Protein AF-A0A9P9MFV6-F1 (afdb_monomer_lite)

Sequence (165 aa):
VRSSTGKRSSSRGSRSGSSHNPVAWTIILSDVPSHATSKDIERAIISPQDKPRHVELGPISYRASEAEVSIDVRSQLEKHGPLENFYLAPTLKGKRVKATAWFQDEADARSACSLNNKQFDILGDGKLTLTLVQSAKIKIPTKVYSILKSRINKVSRLWKEFPLR

pLDDT: mean 71.32, std 12.85, range [31.16, 85.81]

Radius of gyration: 27.62 Å; chains: 1; bounding box: 63×30×87 Å

Structure (mmCIF, N/CA/C/O backbone):
data_AF-A0A9P9MFV6-F1
#
_entry.id   AF-A0A9P9MFV6-F1
#
loop_
_atom_site.group_PDB
_atom_site.id
_atom_site.type_symbol
_atom_site.label_atom_id
_atom_site.label_alt_id
_atom_site.label_comp_id
_atom_site.label_asym_id
_atom_site.label_entity_id
_atom_site.label_seq_id
_atom_site.pdbx_PDB_ins_code
_atom_site.Cartn_x
_atom_site.Cartn_y
_atom_site.Cartn_z
_atom_site.occupancy
_atom_site.B_iso_or_equiv
_atom_site.auth_seq_id
_atom_site.auth_comp_id
_atom_site.auth_asym_id
_atom_site.auth_atom_id
_atom_site.pdbx_PDB_model_num
ATOM 1 N N . VAL A 1 1 ? 26.916 -0.887 -14.497 1.00 35.28 1 VAL A N 1
ATOM 2 C CA . VAL A 1 1 ? 27.064 -1.197 -15.940 1.00 35.28 1 VAL A CA 1
ATOM 3 C C . VAL A 1 1 ? 28.218 -2.175 -16.113 1.00 35.28 1 VAL A C 1
ATOM 5 O O . VAL A 1 1 ? 29.343 -1.822 -15.790 1.00 35.28 1 VAL A O 1
ATOM 8 N N . ARG A 1 2 ? 27.953 -3.417 -16.534 1.00 31.16 2 ARG A N 1
ATOM 9 C CA . ARG A 1 2 ? 28.997 -4.381 -16.922 1.00 31.16 2 ARG A CA 1
ATOM 10 C C . ARG A 1 2 ? 28.916 -4.563 -18.434 1.00 31.16 2 ARG A C 1
ATOM 12 O O . ARG A 1 2 ? 27.872 -4.964 -18.934 1.00 31.16 2 ARG A O 1
ATOM 19 N N . SER A 1 3 ? 29.986 -4.234 -19.147 1.00 31.53 3 SER A N 1
ATOM 20 C CA . SER A 1 3 ? 30.116 -4.451 -20.588 1.00 31.53 3 SER A CA 1
ATOM 21 C C . SER A 1 3 ? 30.911 -5.732 -20.841 1.00 31.53 3 SER A C 1
ATOM 23 O O . SER A 1 3 ? 31.888 -6.014 -20.149 1.00 31.53 3 SER A O 1
ATOM 25 N N . SER A 1 4 ? 30.490 -6.527 -21.823 1.00 43.12 4 SER A N 1
ATOM 26 C CA . SER A 1 4 ? 31.265 -7.671 -22.310 1.00 43.12 4 SER A CA 1
ATOM 27 C C . SER A 1 4 ? 31.401 -7.565 -23.825 1.00 43.12 4 SER A C 1
ATOM 29 O O . SER A 1 4 ? 30.442 -7.236 -24.523 1.00 43.12 4 SER A O 1
ATOM 31 N N . THR A 1 5 ? 32.616 -7.755 -24.332 1.00 47.12 5 THR A N 1
ATOM 32 C CA . THR A 1 5 ? 32.937 -7.649 -25.756 1.00 47.12 5 THR A CA 1
ATOM 33 C C . THR A 1 5 ? 32.723 -8.997 -26.444 1.00 47.12 5 THR A C 1
ATOM 35 O O . THR A 1 5 ? 33.348 -9.998 -26.097 1.00 47.12 5 THR A O 1
ATOM 38 N N . GLY A 1 6 ? 31.828 -9.030 -27.436 1.00 44.84 6 GLY A N 1
ATOM 39 C CA . GLY A 1 6 ? 31.605 -10.203 -28.283 1.00 44.84 6 GLY A CA 1
ATOM 40 C C . GLY A 1 6 ? 32.807 -10.497 -29.190 1.00 44.84 6 GLY A C 1
ATOM 41 O O . GLY A 1 6 ? 33.450 -9.584 -29.711 1.00 44.84 6 GLY A O 1
ATOM 42 N N . LYS A 1 7 ? 33.123 -11.786 -29.377 1.00 47.84 7 LYS A N 1
ATOM 43 C CA . LYS A 1 7 ? 34.240 -12.259 -30.214 1.00 47.84 7 LYS A CA 1
ATOM 44 C C . LYS A 1 7 ? 34.032 -11.879 -31.689 1.00 47.84 7 LYS A C 1
ATOM 46 O O . LYS A 1 7 ? 32.984 -12.154 -32.265 1.00 47.84 7 LYS A O 1
ATOM 51 N N . ARG A 1 8 ? 35.065 -11.295 -32.310 1.00 36.72 8 ARG A N 1
ATOM 52 C CA . ARG A 1 8 ? 35.120 -10.978 -33.749 1.00 36.72 8 ARG A CA 1
ATOM 53 C C . ARG A 1 8 ? 35.172 -12.261 -34.586 1.00 36.72 8 ARG A C 1
ATOM 55 O O . ARG A 1 8 ? 36.166 -12.978 -34.530 1.00 36.72 8 ARG A O 1
ATOM 62 N N . SER A 1 9 ? 34.160 -12.496 -35.416 1.00 41.78 9 SER A N 1
ATOM 63 C CA . SER A 1 9 ? 34.247 -13.398 -36.569 1.00 41.78 9 SER A CA 1
ATOM 64 C C . SER A 1 9 ? 34.630 -12.602 -37.819 1.00 41.78 9 SER A C 1
ATOM 66 O O . SER A 1 9 ? 34.013 -11.584 -38.131 1.00 41.78 9 SER A O 1
ATOM 68 N N . SER A 1 10 ? 35.654 -13.055 -38.535 1.00 52.66 10 SER A N 1
ATOM 69 C CA . SER A 1 10 ? 36.114 -12.485 -39.800 1.00 52.66 10 SER A CA 1
ATOM 70 C C . SER A 1 10 ? 35.364 -13.102 -40.983 1.00 52.66 10 SER A C 1
ATOM 72 O O . SER A 1 10 ? 35.532 -14.282 -41.277 1.00 52.66 10 SER A O 1
ATOM 74 N N . SER A 1 11 ? 34.603 -12.301 -41.734 1.00 43.22 11 SER A N 1
ATOM 75 C CA . SER A 1 11 ? 34.187 -12.681 -43.090 1.00 43.22 11 SER A CA 1
ATOM 76 C C . SER A 1 11 ? 34.081 -11.477 -44.025 1.00 43.22 11 SER A C 1
ATOM 78 O O . SER A 1 11 ? 33.565 -10.417 -43.674 1.00 43.22 11 SER A O 1
ATOM 80 N N . ARG A 1 12 ? 34.639 -11.679 -45.222 1.00 45.59 12 ARG A N 1
ATOM 81 C CA . ARG A 1 12 ? 34.820 -10.743 -46.335 1.00 45.59 12 ARG A CA 1
ATOM 82 C C . ARG A 1 12 ? 33.495 -10.347 -47.005 1.00 45.59 12 ARG A C 1
ATOM 84 O O . ARG A 1 12 ? 32.680 -11.208 -47.294 1.00 45.59 12 ARG A O 1
ATOM 91 N N . GLY A 1 13 ? 33.403 -9.061 -47.358 1.00 45.38 13 GLY A N 1
ATOM 92 C CA . GLY A 1 13 ? 32.873 -8.541 -48.626 1.00 45.38 13 GLY A CA 1
ATOM 93 C C . GLY A 1 13 ? 31.391 -8.735 -48.968 1.00 45.38 13 GLY A C 1
ATOM 94 O O . GLY A 1 13 ? 31.017 -9.755 -49.531 1.00 45.38 13 GLY A O 1
ATOM 95 N N . SER A 1 14 ? 30.597 -7.668 -48.838 1.00 37.69 14 SER A N 1
ATOM 96 C CA . SER A 1 14 ? 29.792 -7.138 -49.954 1.00 37.69 14 SER A CA 1
ATOM 97 C C . SER A 1 14 ? 29.153 -5.796 -49.608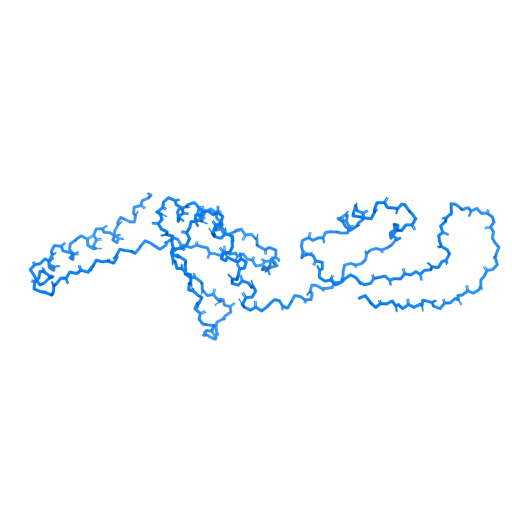 1.00 37.69 14 SER A C 1
ATOM 99 O O . SER A 1 14 ? 28.686 -5.564 -48.498 1.00 37.69 14 SER A O 1
ATOM 101 N N . ARG A 1 15 ? 29.183 -4.904 -50.600 1.00 53.66 15 ARG A N 1
ATOM 102 C CA . ARG A 1 15 ? 28.614 -3.557 -50.606 1.00 53.66 15 ARG A CA 1
ATOM 103 C C . ARG A 1 15 ? 27.089 -3.614 -50.533 1.00 53.66 15 ARG A C 1
ATOM 105 O O . ARG A 1 15 ? 26.445 -3.942 -51.518 1.00 53.66 15 ARG A O 1
ATOM 112 N N . SER A 1 16 ? 26.542 -3.231 -49.392 1.00 55.00 16 SER A N 1
ATOM 113 C CA . SER A 1 16 ? 25.271 -2.517 -49.230 1.00 55.00 16 SER A CA 1
ATOM 114 C C . SER A 1 16 ? 25.063 -2.355 -47.732 1.00 55.00 16 SER A C 1
ATOM 116 O O . SER A 1 16 ? 25.277 -3.310 -46.987 1.00 55.00 16 SER A O 1
ATOM 118 N N . GLY A 1 17 ? 24.650 -1.183 -47.266 1.00 43.91 17 GLY A N 1
ATOM 119 C CA . GLY A 1 17 ? 24.120 -1.105 -45.914 1.00 43.91 17 GLY A CA 1
ATOM 120 C C . GLY A 1 17 ? 24.366 0.223 -45.244 1.00 43.91 17 GLY A C 1
ATOM 121 O O . GLY A 1 17 ? 25.506 0.640 -45.067 1.00 43.91 17 GLY A O 1
ATOM 122 N N . SER A 1 18 ? 23.249 0.834 -44.856 1.00 56.06 18 SER A N 1
ATOM 123 C CA . SER A 1 18 ? 23.093 1.762 -43.738 1.00 56.06 18 SER A CA 1
ATOM 124 C C . SER A 1 18 ? 24.247 1.708 -42.731 1.00 56.06 18 SER A C 1
ATOM 126 O O . SER A 1 18 ? 24.703 0.617 -42.377 1.00 56.06 18 SER A O 1
ATOM 128 N N . SER A 1 19 ? 24.681 2.891 -42.283 1.00 54.75 19 SER A N 1
ATOM 129 C CA . SER A 1 19 ? 25.810 3.167 -41.385 1.00 54.75 19 SER A CA 1
ATOM 130 C C . SER A 1 19 ? 25.632 2.555 -39.988 1.00 54.75 19 SER A C 1
ATOM 132 O O . SER A 1 19 ? 25.583 3.246 -38.972 1.00 54.75 19 SER A O 1
ATOM 134 N N . HIS A 1 20 ? 25.483 1.242 -39.925 1.00 59.12 20 HIS A N 1
ATOM 135 C CA . HIS A 1 20 ? 25.274 0.510 -38.700 1.00 59.12 20 HIS A CA 1
ATOM 136 C C . HIS A 1 20 ? 26.622 0.121 -38.112 1.00 59.12 20 HIS A C 1
ATOM 138 O O . HIS A 1 20 ? 27.515 -0.373 -38.802 1.00 59.12 20 HIS A O 1
ATOM 144 N N . ASN A 1 21 ? 26.735 0.316 -36.804 1.00 54.66 21 ASN A N 1
ATOM 145 C CA . ASN A 1 21 ? 27.899 -0.061 -36.025 1.00 54.66 21 ASN A CA 1
ATOM 146 C C . ASN A 1 21 ? 28.234 -1.563 -36.240 1.00 54.66 21 ASN A C 1
ATOM 148 O O . ASN A 1 21 ? 27.372 -2.419 -36.000 1.00 54.66 21 ASN A O 1
ATOM 152 N N . PRO A 1 22 ? 29.452 -1.910 -36.704 1.00 62.06 22 PRO A N 1
ATOM 153 C CA . PRO A 1 22 ? 29.845 -3.288 -37.015 1.00 62.06 22 PRO A CA 1
ATOM 154 C C . PRO A 1 22 ? 30.091 -4.150 -35.769 1.00 62.06 22 PRO A C 1
ATOM 156 O O . PRO A 1 22 ? 30.303 -5.355 -35.887 1.00 62.06 22 PRO A O 1
ATOM 159 N N . VAL A 1 23 ? 30.087 -3.557 -34.573 1.00 64.44 23 VAL A N 1
ATOM 160 C CA . VAL A 1 23 ? 30.329 -4.272 -33.320 1.00 64.44 23 VAL A CA 1
ATOM 161 C C . VAL A 1 23 ? 28.992 -4.692 -32.719 1.00 64.44 23 VAL A C 1
ATOM 163 O O . VAL A 1 23 ? 28.180 -3.851 -32.346 1.00 64.44 23 VAL A O 1
ATOM 166 N N . ALA A 1 24 ? 28.756 -6.002 -32.628 1.00 70.94 24 ALA A N 1
ATOM 167 C CA . ALA A 1 24 ? 27.657 -6.539 -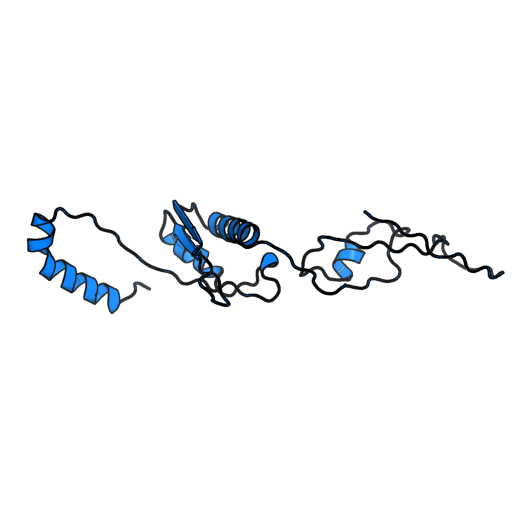31.836 1.00 70.94 24 ALA A CA 1
ATOM 168 C C . ALA A 1 24 ? 27.987 -6.328 -30.353 1.00 70.94 24 ALA A C 1
ATOM 170 O O . ALA A 1 24 ? 28.892 -6.966 -29.812 1.00 70.94 24 ALA A O 1
ATOM 171 N N . TRP A 1 25 ? 27.287 -5.394 -29.718 1.00 71.44 25 TRP A N 1
ATOM 172 C CA . TRP A 1 25 ? 27.359 -5.161 -28.284 1.00 71.44 25 TRP A CA 1
ATOM 173 C C . TRP A 1 25 ? 26.024 -5.538 -27.644 1.00 71.44 25 TRP A C 1
ATOM 175 O O . TRP A 1 25 ? 24.958 -5.303 -28.210 1.00 71.44 25 TRP A O 1
ATOM 185 N N . THR A 1 26 ? 26.096 -6.142 -26.461 1.00 80.00 26 THR A N 1
ATOM 186 C CA . THR A 1 26 ? 24.932 -6.513 -25.655 1.00 80.00 26 THR A CA 1
ATOM 187 C C . THR A 1 26 ? 25.018 -5.751 -24.345 1.00 80.00 26 THR A C 1
ATOM 189 O O . THR A 1 26 ? 26.041 -5.803 -23.659 1.00 80.00 26 THR A O 1
ATOM 192 N N . ILE A 1 27 ? 23.951 -5.034 -24.002 1.00 80.25 27 ILE A N 1
ATOM 193 C CA . ILE A 1 27 ? 23.809 -4.357 -22.713 1.00 80.25 27 ILE A CA 1
ATOM 194 C C . ILE A 1 27 ? 22.766 -5.115 -21.906 1.00 80.25 27 ILE A C 1
ATOM 196 O O . ILE A 1 27 ? 21.691 -5.427 -22.409 1.00 80.25 27 ILE A O 1
ATOM 200 N N . ILE A 1 28 ? 23.094 -5.391 -20.647 1.00 81.38 28 ILE A N 1
ATOM 201 C CA . ILE A 1 28 ? 22.140 -5.904 -19.669 1.00 81.38 28 ILE A CA 1
ATOM 202 C C . ILE A 1 28 ? 21.650 -4.706 -18.865 1.00 81.38 28 ILE A C 1
ATOM 204 O O . ILE A 1 28 ? 22.446 -4.031 -18.206 1.00 81.38 28 ILE A O 1
ATOM 208 N N . LEU A 1 29 ? 20.350 -4.436 -18.951 1.00 80.06 29 LEU A N 1
ATOM 209 C CA . LEU A 1 29 ? 19.688 -3.424 -18.140 1.00 80.06 29 LEU A CA 1
ATOM 210 C C . LEU A 1 29 ? 19.233 -4.073 -16.829 1.00 80.06 29 LEU A C 1
ATOM 212 O O . LEU A 1 29 ? 18.457 -5.026 -16.836 1.00 80.06 29 LEU A O 1
ATOM 216 N N . SER A 1 30 ? 19.756 -3.572 -15.714 1.00 75.94 30 SER A N 1
ATOM 217 C CA . SER A 1 30 ? 19.274 -3.881 -14.364 1.00 75.94 30 SER A CA 1
ATOM 218 C C . SER A 1 30 ? 18.224 -2.842 -13.956 1.00 75.94 30 SER A C 1
ATOM 220 O O . SER A 1 30 ? 18.236 -1.736 -14.491 1.00 75.94 30 SER A O 1
ATOM 222 N N . ASP A 1 31 ? 17.339 -3.193 -13.020 1.00 71.25 31 ASP A N 1
ATOM 223 C CA . ASP A 1 31 ? 16.348 -2.276 -12.423 1.00 71.25 31 ASP A CA 1
ATOM 224 C C . ASP A 1 31 ? 15.319 -1.692 -13.410 1.00 71.25 31 ASP A C 1
ATOM 226 O O . ASP A 1 31 ? 14.845 -0.565 -13.272 1.00 71.25 31 ASP A O 1
ATOM 230 N N . VAL A 1 32 ? 14.948 -2.479 -14.421 1.00 73.94 32 VAL A N 1
ATOM 231 C CA . VAL A 1 32 ? 13.867 -2.132 -15.351 1.00 73.94 32 VAL A CA 1
ATOM 232 C C . VAL A 1 32 ? 12.506 -2.376 -14.670 1.00 73.94 32 VAL A C 1
ATOM 234 O O . VAL A 1 32 ? 12.332 -3.437 -14.062 1.00 73.94 32 VAL A O 1
ATOM 237 N N . PRO A 1 33 ? 11.530 -1.446 -14.768 1.00 70.75 33 PRO A N 1
ATOM 238 C CA . PRO A 1 33 ? 10.192 -1.642 -14.208 1.00 70.75 33 PRO A CA 1
ATOM 239 C C . PRO A 1 33 ? 9.535 -2.937 -14.701 1.00 70.75 33 PRO A C 1
ATOM 241 O O . PRO A 1 33 ? 9.646 -3.289 -15.873 1.00 70.75 33 PRO A O 1
ATOM 244 N N . SER A 1 34 ? 8.804 -3.626 -13.821 1.00 67.06 34 SER A N 1
ATOM 245 C CA . SER A 1 34 ? 8.181 -4.932 -14.103 1.00 67.06 34 SER A CA 1
ATOM 246 C C . SER A 1 34 ? 7.161 -4.904 -15.249 1.00 67.06 34 SER A C 1
ATOM 248 O O . SER A 1 34 ? 6.997 -5.902 -15.946 1.00 67.06 34 SER A O 1
ATOM 250 N N . HIS A 1 35 ? 6.504 -3.765 -15.476 1.00 69.50 35 HIS A N 1
ATOM 251 C CA . HIS A 1 35 ? 5.553 -3.558 -16.572 1.00 69.50 35 HIS A CA 1
ATOM 252 C C . HIS A 1 35 ? 6.203 -3.065 -17.874 1.00 69.50 35 HIS A C 1
ATOM 254 O O . HIS A 1 35 ? 5.493 -2.851 -18.858 1.00 69.50 35 HIS A O 1
ATOM 260 N N . ALA A 1 36 ? 7.519 -2.820 -17.891 1.00 77.25 36 ALA A N 1
ATOM 261 C CA . ALA A 1 36 ? 8.184 -2.292 -19.072 1.00 77.25 36 ALA A CA 1
ATOM 262 C C . ALA A 1 36 ? 8.182 -3.336 -20.193 1.00 77.25 36 ALA A C 1
ATOM 264 O O . ALA A 1 36 ? 8.628 -4.473 -20.036 1.00 77.25 36 ALA A O 1
ATOM 265 N N . THR A 1 37 ? 7.696 -2.930 -21.359 1.00 81.62 37 THR A N 1
ATOM 266 C CA . THR A 1 37 ? 7.670 -3.765 -22.558 1.00 81.62 37 THR A CA 1
ATOM 267 C C . THR A 1 37 ? 8.893 -3.497 -23.434 1.00 81.62 37 THR A C 1
ATOM 269 O O . THR A 1 37 ? 9.537 -2.451 -23.328 1.00 81.62 37 THR A O 1
ATOM 272 N N . SER A 1 38 ? 9.201 -4.398 -24.379 1.00 81.88 38 SER A N 1
ATOM 273 C CA . SER A 1 38 ? 10.298 -4.153 -25.339 1.00 81.88 38 SER A CA 1
ATOM 274 C C . SER A 1 38 ? 10.083 -2.852 -26.129 1.00 81.88 38 SER A C 1
ATOM 276 O O . SER A 1 38 ? 11.044 -2.154 -26.442 1.00 81.88 38 SER A O 1
ATOM 278 N N . LYS A 1 39 ? 8.820 -2.469 -26.367 1.00 83.12 39 LYS A N 1
ATOM 279 C CA . LYS A 1 39 ? 8.455 -1.206 -27.022 1.00 83.12 39 LYS A CA 1
ATOM 280 C C . LYS A 1 39 ? 8.819 0.017 -26.187 1.00 83.12 39 LYS A C 1
ATOM 282 O O . LYS A 1 39 ? 9.130 1.057 -26.758 1.00 83.12 39 LYS A O 1
ATOM 287 N N . ASP A 1 40 ? 8.761 -0.071 -24.862 1.00 83.06 40 ASP A N 1
ATOM 288 C CA . ASP A 1 40 ? 9.151 1.035 -23.981 1.00 83.06 40 ASP A CA 1
ATOM 289 C C . ASP A 1 40 ? 10.662 1.256 -24.040 1.00 83.06 40 ASP A C 1
ATOM 291 O O . ASP A 1 40 ? 11.115 2.392 -24.163 1.00 83.06 40 ASP A O 1
ATOM 295 N N . ILE A 1 41 ? 11.431 0.164 -24.084 1.00 83.38 41 ILE A N 1
ATOM 296 C CA . ILE A 1 41 ? 12.890 0.190 -24.244 1.00 83.38 41 ILE A CA 1
ATOM 297 C C . ILE A 1 41 ? 13.271 0.759 -25.618 1.00 83.38 41 ILE A C 1
ATOM 299 O O . ILE A 1 41 ? 14.118 1.646 -25.714 1.00 83.38 41 ILE A O 1
ATOM 303 N N . GLU A 1 42 ? 12.615 0.305 -26.688 1.00 83.56 42 GLU A N 1
ATOM 304 C CA . GLU A 1 42 ? 12.857 0.816 -28.042 1.00 83.56 42 GLU A CA 1
ATOM 305 C C . GLU A 1 42 ? 12.486 2.294 -28.202 1.00 83.56 42 GLU A C 1
ATOM 307 O O . GLU A 1 42 ? 13.139 2.999 -28.968 1.00 83.56 42 GLU A O 1
ATOM 312 N N . ARG A 1 43 ? 11.444 2.765 -27.503 1.00 84.75 43 ARG A N 1
ATOM 313 C CA . ARG A 1 43 ? 11.043 4.181 -27.505 1.00 84.75 43 ARG A CA 1
ATOM 314 C C . ARG A 1 43 ? 11.976 5.057 -26.676 1.00 84.75 43 ARG A C 1
ATOM 316 O O . ARG A 1 43 ? 12.156 6.220 -27.022 1.00 84.75 43 ARG A O 1
ATOM 323 N N . ALA A 1 44 ? 12.559 4.523 -25.605 1.00 83.50 44 ALA A N 1
ATOM 324 C CA . ALA A 1 44 ? 13.494 5.259 -24.760 1.00 83.50 44 ALA A CA 1
ATOM 325 C C . ALA A 1 44 ? 14.830 5.549 -25.469 1.00 83.50 44 ALA A C 1
ATOM 327 O O . ALA A 1 44 ? 15.496 6.537 -25.158 1.00 83.50 44 ALA A O 1
ATOM 328 N N . ILE A 1 45 ? 15.221 4.718 -26.440 1.00 82.62 45 ILE A N 1
ATOM 329 C CA . ILE A 1 45 ? 16.458 4.890 -27.207 1.00 82.62 45 ILE A CA 1
ATOM 330 C C . ILE A 1 45 ? 16.164 5.722 -28.460 1.00 82.62 45 ILE A C 1
ATOM 332 O O . ILE A 1 45 ? 15.747 5.215 -29.500 1.00 82.62 45 ILE A O 1
ATOM 336 N N . ILE A 1 46 ? 16.383 7.031 -28.336 1.00 81.44 46 ILE A N 1
ATOM 337 C CA . ILE A 1 46 ? 16.047 8.025 -29.369 1.00 81.44 46 ILE A CA 1
ATOM 338 C C . ILE A 1 46 ? 17.030 7.968 -30.551 1.00 81.44 46 ILE A C 1
ATOM 340 O O . ILE A 1 46 ? 16.645 8.199 -31.696 1.00 81.44 46 ILE A O 1
ATOM 344 N N . SER A 1 47 ? 18.302 7.654 -30.283 1.00 80.31 47 SER A N 1
ATOM 345 C CA . SER A 1 47 ? 19.361 7.608 -31.295 1.00 80.31 47 SER A CA 1
ATOM 346 C C . SER A 1 47 ? 19.172 6.404 -32.229 1.00 80.31 47 SER A C 1
ATOM 348 O O . SER A 1 47 ? 19.247 5.259 -31.773 1.00 80.31 47 SER A O 1
ATOM 350 N N . PRO A 1 48 ? 18.990 6.614 -33.548 1.00 73.94 48 PRO A N 1
ATOM 351 C CA . PRO A 1 48 ? 18.842 5.516 -34.506 1.00 73.94 48 PRO A CA 1
ATOM 352 C C . PRO A 1 48 ? 20.065 4.592 -34.563 1.00 73.94 48 PRO A C 1
ATOM 354 O O . PRO A 1 48 ? 19.940 3.423 -34.917 1.00 73.94 48 PRO A O 1
ATOM 357 N N . GLN A 1 49 ? 21.245 5.117 -34.220 1.00 73.25 49 GLN A N 1
ATOM 358 C CA . GLN A 1 49 ? 22.515 4.387 -34.246 1.00 73.25 49 GLN A CA 1
ATOM 359 C C . GLN A 1 49 ? 22.673 3.450 -33.043 1.00 73.25 49 GLN A C 1
ATOM 361 O O . GLN A 1 49 ? 23.365 2.436 -33.147 1.00 73.25 49 GLN A O 1
ATOM 366 N N . ASP A 1 50 ? 21.993 3.765 -31.940 1.00 74.81 50 ASP A N 1
ATOM 367 C CA . ASP A 1 50 ? 22.026 2.999 -30.691 1.00 74.81 50 ASP A CA 1
ATOM 368 C C . ASP A 1 50 ? 20.809 2.083 -30.539 1.00 74.81 50 ASP A C 1
ATOM 370 O O . ASP A 1 50 ? 20.674 1.372 -29.541 1.00 74.81 50 ASP A O 1
ATOM 374 N N . LYS A 1 51 ? 19.911 2.086 -31.532 1.00 77.75 51 LYS A N 1
ATOM 375 C CA . LYS A 1 51 ? 18.680 1.309 -31.484 1.00 77.75 51 LYS A CA 1
ATOM 376 C C . LYS A 1 51 ? 19.004 -0.194 -31.458 1.00 77.75 51 LYS A C 1
ATOM 378 O O . LYS A 1 51 ? 19.709 -0.689 -32.346 1.00 77.75 51 LYS A O 1
ATOM 383 N N . PRO A 1 52 ? 18.502 -0.943 -30.461 1.00 77.62 52 PRO A N 1
ATOM 384 C CA . PRO A 1 52 ? 18.822 -2.352 -30.314 1.00 77.62 52 PRO A CA 1
ATOM 385 C C . PRO A 1 52 ? 18.226 -3.154 -31.473 1.00 77.62 52 PRO A C 1
ATOM 387 O O . PRO A 1 52 ? 17.085 -2.944 -31.877 1.00 77.62 52 PRO A O 1
ATOM 390 N N . ARG A 1 53 ? 19.002 -4.104 -32.004 1.00 77.75 53 ARG A N 1
ATOM 391 C CA . ARG A 1 53 ? 18.531 -5.047 -33.040 1.00 77.75 53 ARG A CA 1
ATOM 392 C C . ARG A 1 53 ? 17.662 -6.159 -32.460 1.00 77.75 53 ARG A C 1
ATOM 394 O O . ARG A 1 53 ? 16.878 -6.768 -33.177 1.00 77.75 53 ARG A O 1
ATOM 401 N N . HIS A 1 54 ? 17.863 -6.454 -31.181 1.00 80.44 54 HIS A N 1
ATOM 402 C CA . HIS A 1 54 ? 17.178 -7.501 -30.450 1.00 80.44 54 HIS A CA 1
ATOM 403 C C . HIS A 1 54 ? 17.022 -7.057 -28.998 1.00 80.44 54 HIS A C 1
ATOM 405 O O . HIS A 1 54 ? 17.982 -6.577 -28.392 1.00 80.44 54 HIS A O 1
ATOM 411 N N . VAL A 1 55 ? 15.814 -7.210 -28.465 1.00 82.12 55 VAL A N 1
ATOM 412 C CA . VAL A 1 55 ? 15.494 -6.949 -27.065 1.00 82.12 55 VAL A CA 1
ATOM 413 C C . VAL A 1 55 ? 14.930 -8.239 -26.495 1.00 82.12 55 VAL A C 1
ATOM 415 O O . VAL A 1 55 ? 13.882 -8.705 -26.937 1.00 82.12 55 VAL A O 1
ATOM 418 N N . GLU A 1 56 ? 15.631 -8.805 -25.521 1.00 83.06 56 GLU A N 1
ATOM 419 C CA . GLU A 1 56 ? 15.167 -9.957 -24.757 1.00 83.06 56 GLU A CA 1
ATOM 420 C C . GLU A 1 56 ? 14.855 -9.493 -23.336 1.00 83.06 56 GLU A C 1
ATOM 422 O O . GLU A 1 56 ? 15.705 -8.909 -22.659 1.00 83.06 56 GLU A O 1
ATOM 427 N N . LEU A 1 57 ? 13.620 -9.723 -22.895 1.00 79.31 57 LEU A N 1
ATOM 428 C CA . LEU A 1 57 ? 13.235 -9.480 -21.512 1.00 79.31 57 LEU A CA 1
ATOM 429 C C . LEU A 1 57 ? 13.620 -10.713 -20.698 1.00 79.31 57 LEU A C 1
ATOM 431 O O . LEU A 1 57 ? 13.053 -11.790 -20.877 1.00 79.31 57 LEU A O 1
ATOM 435 N N . GLY A 1 58 ? 14.607 -10.547 -19.819 1.00 71.69 58 GLY A N 1
ATOM 436 C CA . GLY A 1 58 ? 14.981 -11.584 -18.867 1.00 71.69 58 GLY A CA 1
ATOM 437 C C . GLY A 1 58 ? 13.860 -11.868 -17.856 1.00 71.69 58 GLY A C 1
ATOM 438 O O . GLY A 1 58 ? 12.940 -11.060 -17.696 1.00 71.69 58 GLY A O 1
ATOM 439 N N . PRO A 1 59 ? 13.927 -13.004 -17.141 1.00 66.38 59 PRO A N 1
ATOM 440 C CA . PRO A 1 59 ? 12.974 -13.311 -16.084 1.00 66.38 59 PRO A CA 1
ATOM 441 C C . PRO A 1 59 ? 13.006 -12.228 -15.001 1.00 66.38 59 PRO A C 1
ATOM 443 O O . PRO A 1 59 ? 14.075 -11.749 -14.618 1.00 66.38 59 PRO A O 1
ATOM 446 N N . ILE A 1 60 ? 11.826 -11.867 -14.490 1.00 65.62 60 ILE A N 1
ATOM 447 C CA . ILE A 1 60 ? 11.661 -10.852 -13.446 1.00 65.62 60 ILE A CA 1
ATOM 448 C C . ILE A 1 60 ? 12.477 -11.269 -12.214 1.00 65.62 60 ILE A C 1
ATOM 450 O O . ILE A 1 60 ? 12.128 -12.213 -11.507 1.00 65.62 60 ILE A O 1
ATOM 454 N N . SER A 1 61 ? 13.573 -10.561 -11.943 1.00 60.16 61 SER A N 1
ATOM 455 C CA . SER A 1 61 ? 14.495 -10.859 -10.841 1.00 60.16 61 SER A CA 1
ATOM 456 C C . SER A 1 61 ? 14.132 -10.114 -9.550 1.00 60.16 61 SER A C 1
ATOM 458 O O . SER A 1 61 ? 15.021 -9.646 -8.836 1.00 60.16 61 SER A O 1
ATOM 460 N N . TYR A 1 62 ? 12.835 -9.939 -9.277 1.00 61.78 62 TYR A N 1
ATOM 461 C CA . TYR A 1 62 ? 12.345 -9.059 -8.216 1.00 61.78 62 TYR A CA 1
ATOM 462 C C . TYR A 1 62 ? 12.896 -9.454 -6.835 1.00 61.78 62 TYR A C 1
ATOM 464 O O . TYR A 1 62 ? 12.716 -10.580 -6.369 1.00 61.78 62 TYR A O 1
ATOM 472 N N . ARG A 1 63 ? 13.570 -8.499 -6.184 1.00 58.16 63 ARG A N 1
ATOM 473 C CA . ARG A 1 63 ? 14.152 -8.606 -4.838 1.00 58.16 63 ARG A CA 1
ATOM 474 C C . ARG A 1 63 ? 13.765 -7.410 -3.960 1.00 58.16 63 ARG A C 1
ATOM 476 O O . ARG A 1 63 ? 14.592 -6.989 -3.159 1.00 58.16 63 ARG A O 1
ATOM 483 N N . ALA A 1 64 ? 12.567 -6.830 -4.088 1.00 62.69 64 ALA A N 1
ATOM 484 C CA . ALA A 1 64 ? 12.260 -5.775 -3.125 1.00 62.69 64 ALA A CA 1
ATOM 485 C C . ALA A 1 64 ? 12.064 -6.374 -1.733 1.00 62.69 64 ALA A C 1
ATOM 487 O O . ALA A 1 64 ? 11.412 -7.407 -1.538 1.00 62.69 64 ALA A O 1
ATOM 488 N N . SER A 1 65 ? 12.679 -5.711 -0.772 1.00 66.94 65 SER A N 1
ATOM 489 C CA . SER A 1 65 ? 12.521 -5.995 0.641 1.00 66.94 65 SER A CA 1
ATOM 490 C C . SER A 1 65 ? 11.125 -5.587 1.116 1.00 66.94 65 SER A C 1
ATOM 492 O O . SER A 1 65 ? 10.496 -4.684 0.565 1.00 66.94 65 SER A O 1
ATOM 494 N N . GLU A 1 66 ? 10.643 -6.207 2.196 1.00 69.25 66 GLU A N 1
ATOM 495 C CA . GLU A 1 66 ? 9.377 -5.807 2.834 1.00 69.25 66 GLU A CA 1
ATOM 496 C C . GLU A 1 66 ? 9.358 -4.306 3.188 1.00 69.25 66 GLU A C 1
ATOM 498 O O . GLU A 1 66 ? 8.311 -3.663 3.121 1.00 69.25 66 GLU A O 1
ATOM 503 N N . ALA A 1 67 ? 10.528 -3.740 3.510 1.00 71.75 67 ALA A N 1
ATOM 504 C CA . ALA A 1 67 ? 10.703 -2.325 3.809 1.00 71.75 67 ALA A CA 1
ATOM 505 C C . ALA A 1 67 ? 10.432 -1.433 2.586 1.00 71.75 67 ALA A C 1
ATOM 507 O O . ALA A 1 67 ? 9.650 -0.491 2.699 1.00 71.75 67 ALA A O 1
ATOM 508 N N . GLU A 1 68 ? 11.000 -1.748 1.421 1.00 73.88 68 GLU A N 1
ATOM 509 C CA . GLU A 1 68 ? 10.777 -0.988 0.180 1.00 73.88 68 GLU A CA 1
ATOM 510 C C . GLU A 1 68 ? 9.303 -1.033 -0.237 1.00 73.88 68 GLU A C 1
ATOM 512 O O . GLU A 1 68 ? 8.691 0.011 -0.461 1.00 73.88 68 GLU A O 1
ATOM 517 N N . VAL A 1 69 ? 8.686 -2.221 -0.201 1.00 75.00 69 VAL A N 1
ATOM 518 C CA . VAL A 1 69 ? 7.249 -2.374 -0.489 1.00 75.00 69 VAL A CA 1
ATOM 519 C C . VAL A 1 69 ? 6.403 -1.524 0.459 1.00 75.00 69 VAL A C 1
ATOM 521 O O . VAL A 1 69 ? 5.427 -0.903 0.042 1.00 75.00 69 VAL A O 1
ATOM 524 N N . SER A 1 70 ? 6.764 -1.477 1.744 1.00 76.31 70 SER A N 1
ATOM 525 C CA . SER A 1 70 ? 6.020 -0.704 2.738 1.00 76.31 70 SER A CA 1
ATOM 526 C C . SER A 1 70 ? 6.102 0.806 2.507 1.00 76.31 70 SER A C 1
ATOM 528 O O . SER A 1 70 ? 5.096 1.495 2.679 1.00 76.31 70 SER A O 1
ATOM 530 N N . ILE A 1 71 ? 7.264 1.309 2.076 1.00 81.62 71 ILE A N 1
ATOM 531 C CA . ILE A 1 71 ? 7.477 2.725 1.762 1.00 81.62 71 ILE A CA 1
ATOM 532 C C . ILE A 1 71 ? 6.622 3.115 0.561 1.00 81.62 71 ILE A C 1
ATOM 534 O O . ILE A 1 71 ? 5.913 4.120 0.616 1.00 81.62 71 ILE A O 1
ATOM 538 N N . ASP A 1 72 ? 6.615 2.294 -0.485 1.00 81.12 72 ASP A N 1
ATOM 539 C CA . ASP A 1 72 ? 5.846 2.605 -1.684 1.00 81.12 72 ASP A CA 1
ATOM 540 C C . ASP A 1 72 ? 4.337 2.516 -1.455 1.00 81.12 72 ASP A C 1
ATOM 542 O O . ASP A 1 72 ? 3.587 3.399 -1.884 1.00 81.12 72 ASP A O 1
ATOM 546 N N . VAL A 1 73 ? 3.873 1.484 -0.739 1.00 80.62 73 VAL A N 1
ATOM 547 C CA . VAL A 1 73 ? 2.459 1.365 -0.352 1.00 80.62 73 VAL A CA 1
ATOM 548 C C . VAL A 1 73 ? 2.043 2.574 0.482 1.00 80.62 73 VAL A C 1
ATOM 550 O O . VAL A 1 73 ? 0.982 3.148 0.236 1.00 80.62 73 VAL A O 1
ATOM 553 N N . ARG A 1 74 ? 2.882 3.005 1.430 1.00 84.75 74 ARG A N 1
ATOM 554 C CA . ARG A 1 74 ? 2.634 4.209 2.223 1.00 84.75 74 ARG A CA 1
ATOM 555 C C . ARG A 1 74 ? 2.564 5.459 1.345 1.00 84.75 74 ARG A C 1
ATOM 557 O O . ARG A 1 74 ? 1.579 6.180 1.435 1.00 84.75 74 ARG A O 1
ATOM 564 N N . SER A 1 75 ? 3.542 5.689 0.470 1.00 83.94 75 SER A N 1
ATOM 565 C CA . SER A 1 75 ? 3.567 6.858 -0.423 1.00 83.94 75 SER A CA 1
ATOM 566 C C . SER A 1 75 ? 2.309 6.947 -1.292 1.00 83.94 75 SER A C 1
ATOM 568 O O . SER A 1 75 ? 1.769 8.025 -1.528 1.00 83.94 75 SER A O 1
ATOM 570 N N . GLN A 1 76 ? 1.793 5.806 -1.743 1.00 82.12 76 GLN A N 1
ATOM 571 C CA . GLN A 1 76 ? 0.585 5.753 -2.563 1.00 82.12 76 GLN A CA 1
ATOM 572 C C . GLN A 1 76 ? -0.681 6.035 -1.761 1.00 82.12 76 GLN A C 1
ATOM 574 O O . GLN A 1 76 ? -1.592 6.676 -2.276 1.00 82.12 76 GLN A O 1
ATOM 579 N N . LEU A 1 77 ? -0.723 5.615 -0.497 1.00 83.19 77 LEU A N 1
ATOM 580 C CA . LEU A 1 77 ? -1.787 5.995 0.425 1.00 83.19 77 LEU A CA 1
ATOM 581 C C . LEU A 1 77 ? -1.733 7.498 0.744 1.00 83.19 77 LEU A C 1
ATOM 583 O O . LEU A 1 77 ? -2.779 8.139 0.737 1.00 83.19 77 LEU A O 1
ATOM 587 N N . GLU A 1 78 ? -0.542 8.083 0.914 1.00 85.75 78 GLU A N 1
ATOM 588 C CA . GLU A 1 78 ? -0.371 9.521 1.199 1.00 85.75 78 GLU A CA 1
ATOM 589 C C . GLU A 1 78 ? -0.858 10.424 0.051 1.00 85.75 78 GLU A C 1
ATOM 591 O O . GLU A 1 78 ? -1.287 11.549 0.294 1.00 85.75 78 GLU A O 1
ATOM 596 N N . LYS A 1 79 ? -0.888 9.933 -1.198 1.00 85.81 79 LYS A N 1
ATOM 597 C CA . LYS A 1 79 ? -1.483 10.670 -2.334 1.00 85.81 79 LYS A CA 1
ATOM 598 C C . LYS A 1 79 ? -2.985 10.908 -2.188 1.00 85.81 79 LYS A C 1
ATOM 600 O O . LYS A 1 79 ? -3.512 11.812 -2.830 1.00 85.81 79 LYS A O 1
ATOM 605 N N . HIS A 1 80 ? -3.672 10.076 -1.409 1.00 81.69 80 HIS A N 1
ATOM 606 C CA . HIS A 1 80 ? -5.105 10.213 -1.161 1.00 81.69 80 HIS A CA 1
ATOM 607 C C . HIS A 1 80 ? -5.419 11.079 0.057 1.00 81.69 80 HIS A C 1
ATOM 609 O O . HIS A 1 80 ? -6.550 11.537 0.161 1.00 81.69 80 HIS A O 1
ATOM 615 N N . GLY A 1 81 ? -4.450 11.303 0.945 1.00 82.56 81 GLY A N 1
ATOM 616 C CA . GLY A 1 81 ? -4.610 12.153 2.118 1.00 82.56 81 GLY A CA 1
ATOM 617 C C . GLY A 1 81 ? -3.518 11.930 3.167 1.00 82.56 81 GLY A C 1
ATOM 618 O O . GLY A 1 81 ? -2.780 10.942 3.100 1.00 82.56 81 GLY A O 1
ATOM 619 N N . PRO A 1 82 ? -3.399 12.834 4.152 1.00 84.00 82 PRO A N 1
ATOM 620 C CA . PRO A 1 82 ? -2.417 12.721 5.221 1.00 84.00 82 PRO A CA 1
ATOM 621 C C . PRO A 1 82 ? -2.678 11.485 6.096 1.00 84.00 82 PRO A C 1
ATOM 623 O O . PRO A 1 82 ? -3.763 11.283 6.652 1.00 84.00 82 PRO A O 1
ATOM 626 N N . LEU A 1 83 ? -1.643 10.655 6.232 1.00 83.06 83 LEU A N 1
ATOM 627 C CA . LEU A 1 83 ? -1.641 9.484 7.104 1.00 83.06 83 LEU A CA 1
ATOM 628 C C . LEU A 1 83 ? -1.238 9.885 8.525 1.00 83.06 83 LEU A C 1
ATOM 630 O O . LEU A 1 83 ? -0.134 10.375 8.753 1.00 83.06 83 LEU A O 1
ATOM 634 N N . GLU A 1 84 ? -2.113 9.613 9.489 1.00 82.69 84 GLU A N 1
ATOM 635 C CA . GLU A 1 84 ? -1.825 9.774 10.916 1.00 82.69 84 GLU A CA 1
ATOM 636 C C . GLU A 1 84 ? -0.916 8.644 11.414 1.00 82.69 84 GLU A C 1
ATOM 638 O O . GLU A 1 84 ? -0.014 8.857 12.224 1.00 82.69 84 GLU A O 1
ATOM 643 N N . ASN A 1 85 ? -1.139 7.422 10.922 1.00 81.06 85 ASN A N 1
ATOM 644 C CA . ASN A 1 85 ? -0.332 6.275 11.306 1.00 81.06 85 ASN A CA 1
ATOM 645 C C . ASN A 1 85 ? -0.289 5.209 10.209 1.00 81.06 85 ASN A C 1
ATOM 647 O O . ASN A 1 85 ? -1.274 4.967 9.511 1.00 81.06 85 ASN A O 1
ATOM 651 N N . PHE A 1 86 ? 0.839 4.515 10.103 1.00 82.94 86 PHE A N 1
ATOM 652 C CA . PHE A 1 86 ? 1.004 3.376 9.211 1.00 82.94 86 PHE A CA 1
ATOM 653 C C . PHE A 1 86 ? 1.702 2.246 9.960 1.00 82.94 86 PHE A C 1
ATOM 655 O O . PHE A 1 86 ? 2.813 2.400 10.463 1.00 82.94 86 PHE A O 1
ATOM 662 N N . TYR A 1 87 ? 1.035 1.101 10.035 1.00 83.31 87 TYR A N 1
ATOM 663 C CA . TYR A 1 87 ? 1.504 -0.072 10.747 1.00 83.31 87 TYR A CA 1
ATOM 664 C C . TYR A 1 87 ? 1.587 -1.266 9.804 1.00 83.31 87 TYR A C 1
ATOM 666 O O . TYR A 1 87 ? 0.572 -1.750 9.304 1.00 83.31 87 TYR A O 1
ATOM 674 N N . LEU A 1 88 ? 2.799 -1.775 9.604 1.00 80.75 88 LEU A N 1
ATOM 675 C CA . LEU A 1 88 ? 3.029 -3.036 8.914 1.00 80.75 88 LEU A CA 1
ATOM 676 C C . LEU A 1 88 ? 3.080 -4.164 9.949 1.00 80.75 88 LEU A C 1
ATOM 678 O O . LEU A 1 88 ? 3.917 -4.151 10.851 1.00 80.75 88 LEU A O 1
ATOM 682 N N . ALA A 1 89 ? 2.173 -5.132 9.841 1.00 77.75 89 ALA A N 1
ATOM 683 C CA . ALA A 1 89 ? 2.185 -6.293 10.716 1.00 77.75 89 ALA A CA 1
ATOM 684 C C . ALA A 1 89 ? 3.371 -7.202 10.344 1.00 77.75 89 ALA A C 1
ATOM 686 O O . ALA A 1 89 ? 3.518 -7.528 9.163 1.00 77.75 89 ALA A O 1
ATOM 687 N N . PRO A 1 90 ? 4.175 -7.660 11.323 1.00 69.06 90 PRO A N 1
ATOM 688 C CA . PRO A 1 90 ? 5.255 -8.605 11.069 1.00 69.06 90 PRO A CA 1
ATOM 689 C C . PRO A 1 90 ? 4.734 -9.863 10.372 1.00 69.06 90 PRO A C 1
ATOM 691 O O . PRO A 1 90 ? 3.675 -10.389 10.736 1.00 69.06 90 PRO A O 1
ATOM 694 N N . THR A 1 91 ? 5.486 -10.367 9.395 1.00 66.88 91 THR A N 1
ATOM 695 C CA . THR A 1 91 ? 5.134 -11.558 8.617 1.00 66.88 91 THR A CA 1
ATOM 696 C C . THR A 1 91 ? 5.164 -12.813 9.502 1.00 66.88 91 THR A C 1
ATOM 698 O O . THR A 1 91 ? 6.148 -13.545 9.578 1.00 66.88 91 THR A O 1
ATOM 701 N N . LEU A 1 92 ? 4.066 -13.091 10.208 1.00 58.03 92 LEU A N 1
ATOM 702 C CA . LEU A 1 92 ? 3.898 -14.300 11.017 1.00 58.03 92 LEU A CA 1
ATOM 703 C C . LEU A 1 92 ? 3.574 -15.488 10.103 1.00 58.03 92 LEU A C 1
ATOM 705 O O . LEU A 1 92 ? 2.409 -15.815 9.897 1.00 58.03 92 LEU A O 1
ATOM 709 N N . LYS A 1 93 ? 4.609 -16.115 9.526 1.00 58.94 93 LYS A N 1
ATOM 710 C CA . LYS A 1 93 ? 4.558 -17.386 8.760 1.00 58.94 93 LYS A CA 1
ATOM 711 C C . LYS A 1 93 ? 3.516 -17.465 7.620 1.00 58.94 93 LYS A C 1
ATOM 713 O O . LYS A 1 93 ? 3.245 -18.551 7.113 1.00 58.94 93 LYS A O 1
ATOM 718 N N . GLY A 1 94 ? 2.920 -16.348 7.214 1.00 60.91 94 GLY A N 1
ATOM 719 C CA . GLY A 1 94 ? 1.880 -16.282 6.190 1.00 60.91 94 GLY A CA 1
ATOM 720 C C . GLY A 1 94 ? 2.425 -15.815 4.843 1.00 60.91 94 GLY A C 1
ATOM 721 O O . GLY A 1 94 ? 3.334 -14.998 4.785 1.00 60.91 94 GLY A O 1
ATOM 722 N N . LYS A 1 95 ? 1.808 -16.270 3.744 1.00 68.56 95 LYS A N 1
ATOM 723 C CA . LYS A 1 95 ? 2.136 -15.845 2.365 1.00 68.56 95 LYS A CA 1
ATOM 724 C C . LYS A 1 95 ? 1.788 -14.369 2.073 1.00 68.56 95 LYS A C 1
ATOM 726 O O . LYS A 1 95 ? 2.027 -13.889 0.973 1.00 68.56 95 LYS A O 1
ATOM 731 N N . ARG A 1 96 ? 1.151 -13.661 3.013 1.00 70.38 96 ARG A N 1
ATOM 732 C CA . ARG A 1 96 ? 0.648 -12.291 2.838 1.00 70.38 96 ARG A CA 1
ATOM 733 C C . ARG A 1 96 ? 1.049 -11.425 4.024 1.00 70.38 96 ARG A C 1
ATOM 735 O O . ARG A 1 96 ? 0.816 -11.815 5.167 1.00 70.38 96 ARG A O 1
ATOM 742 N N . VAL A 1 97 ? 1.559 -10.237 3.725 1.00 74.50 97 VAL A N 1
ATOM 743 C CA . VAL A 1 97 ? 1.820 -9.179 4.704 1.00 74.50 97 VAL A CA 1
ATOM 744 C C . VAL A 1 97 ? 0.554 -8.342 4.862 1.00 74.50 97 VAL A C 1
ATOM 746 O O . VAL A 1 97 ? -0.144 -8.070 3.884 1.00 74.50 97 VAL A O 1
ATOM 749 N N . LYS A 1 98 ? 0.224 -7.963 6.098 1.00 81.62 98 LYS A N 1
ATOM 750 C CA . LYS A 1 98 ? -0.896 -7.060 6.383 1.00 81.62 98 LYS A CA 1
ATOM 751 C C . LYS A 1 98 ? -0.349 -5.686 6.739 1.00 81.62 98 LYS A C 1
ATOM 753 O O . LYS A 1 98 ? 0.538 -5.586 7.578 1.00 81.62 98 LYS A O 1
ATOM 758 N N . ALA A 1 99 ? -0.920 -4.647 6.145 1.00 81.38 99 ALA A N 1
ATOM 759 C CA . ALA A 1 99 ? -0.659 -3.262 6.505 1.00 81.38 99 ALA A CA 1
ATOM 760 C C . ALA A 1 99 ? -1.963 -2.610 6.971 1.00 81.38 99 ALA A C 1
ATOM 762 O O . ALA A 1 99 ? -3.023 -2.853 6.393 1.00 81.38 99 ALA A O 1
ATOM 763 N N . THR A 1 100 ? -1.871 -1.781 8.000 1.00 83.81 100 THR A N 1
ATOM 764 C CA . THR A 1 100 ? -2.967 -0.965 8.511 1.00 83.81 100 THR A CA 1
ATOM 765 C C . THR A 1 100 ? -2.554 0.492 8.405 1.00 83.81 100 THR A C 1
ATOM 767 O O . THR A 1 100 ? -1.510 0.881 8.920 1.00 83.81 100 THR A O 1
ATOM 770 N N . ALA A 1 101 ? -3.385 1.295 7.757 1.00 83.81 101 ALA A N 1
ATOM 771 C CA . ALA A 1 101 ? -3.150 2.711 7.543 1.00 83.81 101 ALA A CA 1
ATOM 772 C C . ALA A 1 101 ? -4.304 3.506 8.157 1.00 83.81 101 ALA A C 1
ATOM 774 O O . ALA A 1 101 ? -5.467 3.145 7.967 1.00 83.81 101 ALA A O 1
ATOM 775 N N . TRP A 1 102 ? -3.985 4.544 8.922 1.00 84.94 102 TRP A N 1
ATOM 776 C CA . TRP A 1 102 ? -4.950 5.442 9.547 1.00 84.94 102 TRP A CA 1
ATOM 777 C C . TRP A 1 102 ? -4.824 6.812 8.904 1.00 84.94 102 TRP A C 1
ATOM 779 O O . TRP A 1 102 ? -3.753 7.415 8.940 1.00 84.94 102 TRP A O 1
ATOM 789 N N . PHE A 1 103 ? -5.915 7.272 8.306 1.00 83.56 103 PHE A N 1
ATOM 790 C CA . PHE A 1 103 ? -6.027 8.609 7.740 1.00 83.56 103 PHE A CA 1
ATOM 791 C C . PHE A 1 103 ? -6.600 9.560 8.780 1.00 83.56 103 PHE A C 1
ATOM 793 O O . PHE A 1 103 ? -7.400 9.144 9.621 1.00 83.56 103 PHE A O 1
ATOM 800 N N . GLN A 1 104 ? -6.204 10.825 8.685 1.00 81.94 104 GLN A N 1
ATOM 801 C CA . GLN A 1 104 ? -6.753 11.883 9.525 1.00 81.94 104 GLN A CA 1
ATOM 802 C C . GLN A 1 104 ? -8.242 12.127 9.226 1.00 81.94 104 GLN A C 1
ATOM 804 O O . GLN A 1 104 ? -9.033 12.309 10.151 1.00 81.94 104 GLN A O 1
ATOM 809 N N . ASP A 1 105 ? -8.623 12.057 7.947 1.00 79.69 105 ASP A N 1
ATOM 810 C CA . ASP A 1 105 ? -9.985 12.293 7.479 1.00 79.69 105 ASP A CA 1
ATOM 811 C C . ASP A 1 105 ? -10.639 11.025 6.905 1.00 79.69 105 ASP A C 1
ATOM 813 O O . ASP A 1 105 ? -10.031 10.226 6.186 1.00 79.69 105 ASP A O 1
ATOM 817 N N . GLU A 1 106 ? -11.932 10.841 7.195 1.00 79.94 106 GLU A N 1
ATOM 818 C CA . GLU A 1 106 ? -12.703 9.692 6.697 1.00 79.94 106 GLU A CA 1
ATOM 819 C C . GLU A 1 106 ? -12.855 9.723 5.168 1.00 79.94 106 GLU A C 1
ATOM 821 O O . GLU A 1 106 ? -12.823 8.676 4.515 1.00 79.94 106 GLU A O 1
ATOM 826 N N . ALA A 1 107 ? -13.005 10.917 4.587 1.00 80.50 107 ALA A N 1
ATOM 827 C CA . ALA A 1 107 ? -13.131 11.094 3.142 1.00 80.50 107 ALA A CA 1
ATOM 828 C C . ALA A 1 107 ? -11.893 10.568 2.395 1.00 80.50 107 ALA A C 1
ATOM 830 O O . ALA A 1 107 ? -12.022 9.906 1.360 1.00 80.50 107 ALA A O 1
ATOM 831 N N . ASP A 1 108 ? -10.711 10.773 2.969 1.00 80.81 108 ASP A N 1
ATOM 832 C CA . ASP A 1 108 ? -9.440 10.327 2.405 1.00 80.81 108 ASP A CA 1
ATOM 833 C C . ASP A 1 108 ? -9.281 8.812 2.548 1.00 80.81 108 ASP A C 1
ATOM 835 O O . ASP A 1 108 ? -8.904 8.131 1.592 1.00 80.81 108 ASP A O 1
ATOM 839 N N . ALA A 1 109 ? -9.693 8.244 3.689 1.00 80.06 109 ALA A N 1
ATOM 840 C CA . ALA A 1 109 ? -9.735 6.793 3.886 1.00 80.06 109 ALA A CA 1
ATOM 841 C C . ALA A 1 109 ? -10.666 6.093 2.878 1.00 80.06 109 ALA A C 1
ATOM 843 O O . ALA A 1 109 ? -10.328 5.038 2.326 1.00 80.06 109 ALA A O 1
ATOM 844 N N . ARG A 1 110 ? -11.839 6.684 2.608 1.00 81.25 110 ARG A N 1
ATOM 845 C CA . ARG A 1 110 ? -12.770 6.195 1.579 1.00 81.25 110 ARG A CA 1
ATOM 846 C C . ARG A 1 110 ? -12.154 6.320 0.184 1.00 81.25 110 ARG A C 1
ATOM 848 O O . ARG A 1 110 ? -12.227 5.373 -0.597 1.00 81.25 110 ARG A O 1
ATOM 855 N N . SER A 1 111 ? -11.492 7.437 -0.109 1.00 80.62 111 SER A N 1
ATOM 856 C CA . SER A 1 111 ? -10.812 7.664 -1.390 1.00 80.62 111 SER A CA 1
ATOM 857 C C . SER A 1 111 ? -9.676 6.665 -1.622 1.00 80.62 111 SER A C 1
ATOM 859 O O . SER A 1 111 ? -9.566 6.103 -2.713 1.00 80.62 111 SER A O 1
ATOM 8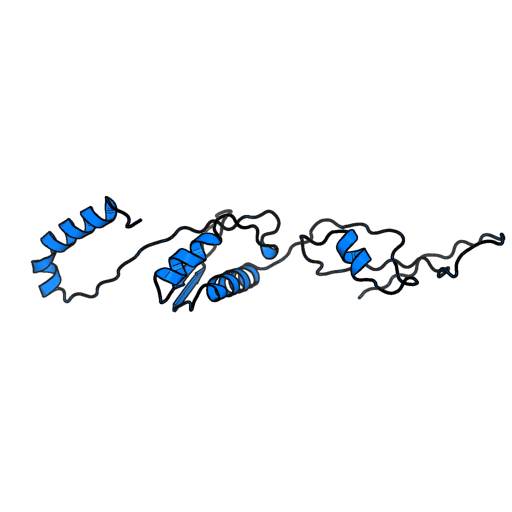61 N N . ALA A 1 112 ? -8.892 6.347 -0.593 1.00 82.44 112 ALA A N 1
ATOM 862 C CA . ALA A 1 112 ? -7.833 5.344 -0.649 1.00 82.44 112 ALA A CA 1
ATOM 863 C C . ALA A 1 112 ? -8.366 3.925 -0.919 1.00 82.44 112 ALA A C 1
ATOM 865 O O . ALA A 1 112 ? -7.684 3.120 -1.552 1.00 82.44 112 ALA A O 1
ATOM 866 N N . CYS A 1 113 ? -9.611 3.610 -0.540 1.00 79.06 113 CYS A N 1
ATOM 867 C CA . CYS A 1 113 ? -10.230 2.324 -0.884 1.00 79.06 113 CYS A CA 1
ATOM 868 C C . CYS A 1 113 ? -10.448 2.137 -2.392 1.00 79.06 113 CYS A C 1
ATOM 870 O O . CYS A 1 113 ? -10.585 1.001 -2.843 1.00 79.06 113 CYS A O 1
ATOM 872 N N . SER A 1 114 ? -10.401 3.207 -3.193 1.00 77.50 114 SER A N 1
ATOM 873 C CA . SER A 1 114 ? -10.375 3.097 -4.659 1.00 77.50 114 SER A CA 1
ATOM 874 C C . SER A 1 114 ? -9.112 2.405 -5.194 1.00 77.50 114 SER A C 1
ATOM 876 O O . SER A 1 114 ? -9.106 1.930 -6.330 1.00 77.50 114 SER A O 1
ATOM 878 N N . LEU A 1 115 ? -8.042 2.313 -4.393 1.00 75.38 115 LEU A N 1
ATOM 879 C CA . LEU A 1 115 ? -6.835 1.547 -4.716 1.00 75.38 115 LEU A CA 1
ATOM 880 C C . LEU A 1 115 ? -7.008 0.035 -4.495 1.00 75.38 115 LEU A C 1
ATOM 882 O O . LEU A 1 115 ? -6.102 -0.736 -4.813 1.00 75.38 115 LEU A O 1
ATOM 886 N N . ASN A 1 116 ? -8.153 -0.411 -3.969 1.00 78.75 116 ASN A N 1
ATOM 887 C CA . ASN A 1 116 ? -8.427 -1.830 -3.788 1.00 78.75 116 ASN A CA 1
ATOM 888 C C . ASN A 1 116 ? -8.398 -2.570 -5.136 1.00 78.75 116 ASN A C 1
ATOM 890 O O . ASN A 1 116 ? -9.001 -2.134 -6.114 1.00 78.75 116 ASN A O 1
ATOM 894 N N . ASN A 1 117 ? -7.714 -3.713 -5.174 1.00 70.00 117 ASN A N 1
ATOM 895 C CA . ASN A 1 117 ? -7.480 -4.547 -6.354 1.00 70.00 117 ASN A CA 1
ATOM 896 C C . ASN A 1 117 ? -6.667 -3.898 -7.485 1.00 70.00 117 ASN A C 1
ATOM 898 O O . ASN A 1 117 ? -6.569 -4.497 -8.561 1.00 70.00 117 ASN A O 1
ATOM 902 N N . LYS A 1 118 ? -6.043 -2.734 -7.265 1.00 72.50 118 LYS A N 1
ATOM 903 C CA . LYS A 1 118 ? -5.072 -2.202 -8.226 1.00 72.50 118 LYS A CA 1
ATOM 904 C C . LYS A 1 118 ? -3.782 -3.021 -8.184 1.00 72.50 118 LYS A C 1
ATOM 906 O O . LYS A 1 118 ? -3.329 -3.458 -7.121 1.00 72.50 118 LYS A O 1
ATOM 911 N N . GLN A 1 119 ? -3.223 -3.253 -9.368 1.00 65.81 119 GLN A N 1
ATOM 912 C CA . GLN A 1 119 ? -1.876 -3.791 -9.511 1.00 65.81 119 GLN A CA 1
ATOM 913 C C . GLN A 1 119 ? -0.881 -2.686 -9.173 1.00 65.81 119 GLN A C 1
ATOM 915 O O . GLN A 1 119 ? -1.042 -1.547 -9.610 1.00 65.81 119 GLN A O 1
ATOM 920 N N . PHE A 1 120 ? 0.114 -3.030 -8.365 1.00 69.31 120 PHE A N 1
ATOM 921 C CA . PHE A 1 120 ? 1.253 -2.166 -8.100 1.00 69.31 120 PHE A CA 1
ATOM 922 C C . PHE A 1 120 ? 2.464 -2.776 -8.773 1.00 69.31 120 PHE A C 1
ATOM 924 O O . PHE A 1 120 ? 2.741 -3.952 -8.564 1.00 69.31 120 PHE A O 1
ATOM 931 N N . ASP A 1 121 ? 3.211 -1.959 -9.508 1.00 64.00 121 ASP A N 1
ATOM 932 C CA . ASP A 1 121 ? 4.425 -2.381 -10.219 1.00 64.00 121 ASP A CA 1
ATOM 933 C C . ASP A 1 121 ? 5.426 -3.070 -9.295 1.00 64.00 121 ASP A C 1
ATOM 935 O O . ASP A 1 121 ? 6.094 -4.037 -9.666 1.00 64.00 121 ASP A O 1
ATOM 939 N N . ILE A 1 122 ? 5.464 -2.596 -8.052 1.00 63.91 122 ILE A N 1
ATOM 940 C CA . ILE A 1 122 ? 6.298 -3.130 -6.989 1.00 63.91 122 ILE A CA 1
ATOM 941 C C . ILE A 1 122 ? 5.811 -4.521 -6.585 1.00 63.91 122 ILE A C 1
ATOM 943 O O . ILE A 1 122 ? 6.621 -5.378 -6.321 1.00 63.91 122 ILE A O 1
ATOM 947 N N . LEU A 1 123 ? 4.518 -4.833 -6.600 1.00 64.50 123 LEU A N 1
ATOM 948 C CA . LEU A 1 123 ? 4.026 -6.173 -6.250 1.00 64.50 123 LEU A CA 1
ATOM 949 C C . LEU A 1 123 ? 4.078 -7.172 -7.428 1.00 64.50 123 LEU A C 1
ATOM 951 O O . LEU A 1 123 ? 3.669 -8.325 -7.260 1.00 64.50 123 LEU A O 1
ATOM 955 N N . GLY A 1 124 ? 4.572 -6.760 -8.604 1.00 67.44 124 GLY A N 1
ATOM 956 C CA . GLY A 1 124 ? 4.529 -7.556 -9.834 1.00 67.44 124 GLY A CA 1
ATOM 957 C C . GLY A 1 124 ? 3.085 -7.879 -10.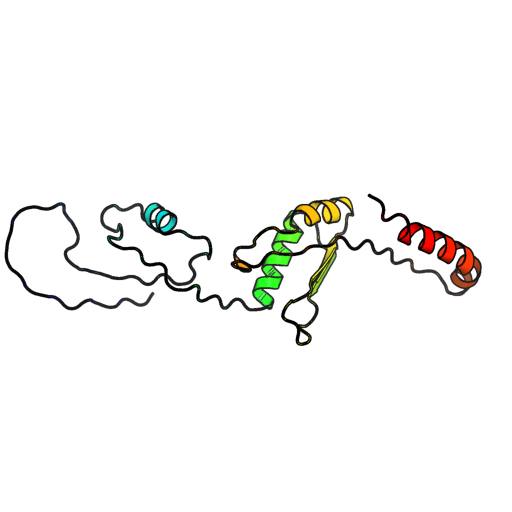229 1.00 67.44 124 GLY A C 1
ATOM 958 O O . GL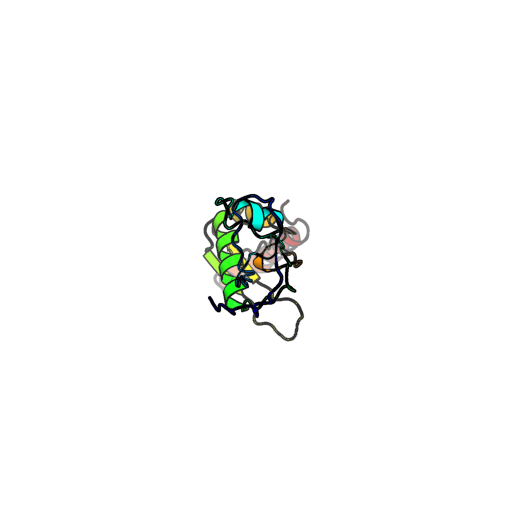Y A 1 124 ? 2.241 -6.991 -10.304 1.00 67.44 124 GLY A O 1
ATOM 959 N N . ASP A 1 125 ? 2.766 -9.166 -10.399 1.00 63.38 125 ASP A N 1
ATOM 960 C CA . ASP A 1 125 ? 1.385 -9.629 -10.639 1.00 63.38 125 ASP A CA 1
ATOM 961 C C . ASP A 1 125 ? 0.489 -9.570 -9.384 1.00 63.38 125 ASP A C 1
ATOM 963 O O . ASP A 1 125 ? -0.718 -9.842 -9.438 1.00 63.38 125 ASP A O 1
ATOM 967 N N . GLY A 1 126 ? 1.069 -9.239 -8.228 1.00 63.88 126 GLY A N 1
ATOM 968 C CA . GLY A 1 126 ? 0.371 -9.114 -6.960 1.00 63.88 126 GLY A CA 1
ATOM 969 C C . GLY A 1 126 ? -0.596 -7.931 -6.940 1.00 63.88 126 GLY A C 1
ATOM 970 O O . GLY A 1 126 ? -0.281 -6.815 -7.348 1.00 63.88 126 GLY A O 1
ATOM 971 N N . LYS A 1 127 ? -1.799 -8.170 -6.413 1.00 71.62 127 LYS A N 1
ATOM 972 C CA . LYS A 1 127 ? -2.813 -7.130 -6.205 1.00 71.62 127 LYS A CA 1
ATOM 973 C C . LYS A 1 127 ? -2.832 -6.703 -4.747 1.00 71.62 127 LYS A C 1
ATOM 975 O O . LYS A 1 127 ? -2.782 -7.551 -3.853 1.00 71.62 127 LYS A O 1
ATOM 980 N N . LEU A 1 128 ? -2.971 -5.401 -4.512 1.00 74.56 128 LEU A N 1
ATOM 981 C CA . LEU A 1 128 ? -3.218 -4.880 -3.175 1.00 74.56 128 LEU A CA 1
ATOM 982 C C . LEU A 1 128 ? -4.696 -5.079 -2.828 1.00 74.56 128 LEU A C 1
ATOM 984 O O . LEU A 1 128 ? -5.580 -4.587 -3.528 1.00 74.56 128 LEU A O 1
ATOM 988 N N . THR A 1 129 ? -4.976 -5.796 -1.744 1.00 77.56 129 THR A N 1
ATOM 989 C CA . THR A 1 129 ? -6.330 -5.875 -1.188 1.00 77.56 129 THR A CA 1
ATOM 990 C C . THR A 1 129 ? -6.442 -4.875 -0.051 1.00 77.56 129 THR A C 1
ATOM 992 O O . THR A 1 129 ? -5.806 -5.045 0.988 1.00 77.56 129 THR A O 1
ATOM 995 N N . LEU A 1 130 ? -7.255 -3.843 -0.253 1.00 78.19 130 LEU A N 1
ATOM 996 C CA . LEU A 1 130 ? -7.566 -2.850 0.767 1.00 78.19 130 LEU A CA 1
ATOM 997 C C . LEU A 1 130 ? -8.963 -3.101 1.317 1.00 78.19 130 LEU A C 1
ATOM 999 O O . LEU A 1 130 ? -9.896 -3.449 0.595 1.00 78.19 130 LEU A O 1
ATOM 1003 N N . THR A 1 131 ? -9.109 -2.930 2.622 1.00 79.19 131 THR A N 1
ATOM 1004 C CA . THR A 1 131 ? -10.396 -3.028 3.304 1.00 79.19 131 THR A CA 1
ATOM 1005 C C . THR A 1 131 ? -10.519 -1.835 4.231 1.00 79.19 131 THR A C 1
ATOM 1007 O O . THR A 1 131 ? -9.632 -1.610 5.054 1.00 79.19 131 THR A O 1
ATOM 1010 N N . LEU A 1 132 ? -11.604 -1.072 4.090 1.00 78.12 132 LEU A N 1
ATOM 1011 C CA . LEU A 1 132 ? -11.891 0.035 4.993 1.00 78.12 132 LEU A CA 1
ATOM 1012 C C . LEU A 1 132 ? -12.189 -0.530 6.381 1.00 78.12 132 LEU A C 1
ATOM 1014 O O . LEU A 1 132 ? -13.110 -1.330 6.547 1.00 78.12 132 LEU A O 1
ATOM 1018 N N . VAL A 1 133 ? -11.420 -0.108 7.379 1.00 73.81 133 VAL A N 1
ATOM 1019 C CA . VAL A 1 133 ? -11.674 -0.451 8.778 1.00 73.81 133 VAL A CA 1
ATOM 1020 C C . VAL A 1 133 ? -12.122 0.815 9.494 1.00 73.81 133 VAL A C 1
ATOM 1022 O O . VAL A 1 133 ? -11.307 1.674 9.814 1.00 73.81 133 VAL A O 1
ATOM 1025 N N . GLN A 1 134 ? -13.423 0.932 9.754 1.00 68.69 134 GLN A N 1
ATOM 1026 C CA . GLN A 1 134 ? -13.959 1.985 10.615 1.00 68.69 134 GLN A CA 1
ATOM 1027 C C . GLN A 1 134 ? -13.715 1.590 12.077 1.00 68.69 134 GLN A C 1
ATOM 1029 O O . GLN A 1 134 ? -14.244 0.589 12.560 1.00 68.69 134 GLN A O 1
ATOM 1034 N N . SER A 1 135 ? -12.889 2.357 12.788 1.00 64.12 135 SER A N 1
ATOM 1035 C CA . SER A 1 135 ? -12.599 2.130 14.206 1.00 64.12 135 SER A CA 1
ATOM 1036 C C . SER A 1 135 ? -12.719 3.436 14.982 1.00 64.12 135 SER A C 1
ATOM 1038 O O . SER A 1 135 ? -11.880 4.319 14.850 1.00 64.12 135 SER A O 1
ATOM 1040 N N . ALA A 1 136 ? -13.728 3.537 15.847 1.00 60.94 136 ALA A N 1
ATOM 1041 C CA . ALA A 1 136 ? -13.871 4.652 16.778 1.00 60.94 136 ALA A CA 1
ATOM 1042 C C . ALA A 1 136 ? -13.280 4.276 18.146 1.00 60.94 136 ALA A C 1
ATOM 1044 O O . ALA A 1 136 ? -13.774 3.373 18.825 1.00 60.94 136 ALA A O 1
ATOM 1045 N N . LYS A 1 137 ? -12.226 4.983 18.575 1.00 65.38 137 LYS A N 1
ATOM 1046 C CA . LYS A 1 137 ? -11.618 4.809 19.902 1.00 65.38 137 LYS A CA 1
ATOM 1047 C C . LYS A 1 137 ? -12.046 5.944 20.826 1.00 65.38 137 LYS A C 1
ATOM 1049 O O . LYS A 1 137 ? -11.519 7.047 20.749 1.00 65.38 137 LYS A O 1
ATOM 1054 N N . ILE A 1 138 ? -12.966 5.657 21.743 1.00 68.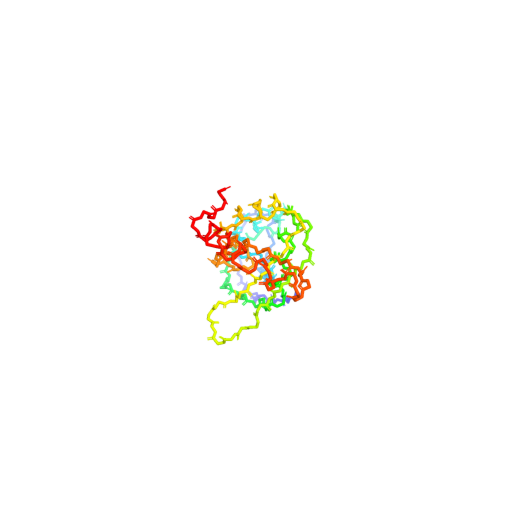56 138 ILE A N 1
ATOM 1055 C CA . ILE A 1 138 ? -13.465 6.641 22.711 1.00 68.56 138 ILE A CA 1
ATOM 1056 C C . ILE A 1 138 ? -12.798 6.388 24.067 1.00 68.56 138 ILE A C 1
ATOM 1058 O O . ILE A 1 138 ? -12.926 5.304 24.636 1.00 68.56 138 ILE A O 1
ATOM 1062 N N . LYS A 1 139 ? -12.078 7.384 24.598 1.00 70.50 139 LYS A N 1
ATOM 1063 C CA . LYS A 1 139 ? -11.527 7.341 25.962 1.00 70.50 139 LYS A CA 1
ATOM 1064 C C . LYS A 1 139 ? -12.572 7.893 26.932 1.00 70.50 139 LYS A C 1
ATOM 1066 O O . LYS A 1 139 ? -12.904 9.070 26.864 1.00 70.50 139 LYS A O 1
ATOM 1071 N N . ILE A 1 140 ? -13.087 7.050 27.826 1.00 77.88 140 ILE A N 1
ATOM 1072 C CA . ILE A 1 140 ? -14.113 7.428 28.809 1.00 77.88 140 ILE A CA 1
ATOM 1073 C C . ILE A 1 140 ? -13.608 7.063 30.212 1.00 77.88 140 ILE A C 1
ATOM 1075 O O . ILE A 1 140 ? -13.128 5.941 30.392 1.00 77.88 140 ILE A O 1
ATOM 1079 N N . PRO A 1 141 ? -13.724 7.953 31.218 1.00 85.19 141 PRO A N 1
ATOM 1080 C CA . PRO A 1 141 ? -13.429 7.609 32.605 1.00 85.19 141 PRO A CA 1
ATOM 1081 C C . PRO A 1 141 ? -14.246 6.400 33.062 1.00 85.19 141 PRO A C 1
ATOM 1083 O O . PRO A 1 141 ? -15.446 6.316 32.794 1.00 85.19 141 PRO A O 1
ATOM 1086 N N . THR A 1 142 ? -13.628 5.487 33.810 1.00 81.56 142 THR A N 1
ATOM 1087 C CA . THR A 1 142 ? -14.228 4.193 34.175 1.00 81.56 142 THR A CA 1
ATOM 1088 C C . THR A 1 142 ? -15.594 4.342 34.845 1.00 81.56 142 THR A C 1
ATOM 1090 O O . THR A 1 142 ? -16.520 3.609 34.517 1.00 81.56 142 THR A O 1
ATOM 1093 N N . LYS A 1 143 ? -15.761 5.347 35.718 1.00 81.44 143 LYS A N 1
ATOM 1094 C CA . LYS A 1 143 ? -17.038 5.646 36.391 1.00 81.44 143 LYS A CA 1
ATOM 1095 C C . LYS A 1 143 ? -18.163 5.975 35.403 1.00 81.44 143 LYS A C 1
ATOM 1097 O O . LYS A 1 143 ? -19.280 5.497 35.559 1.00 81.44 143 LYS A O 1
ATOM 1102 N N . VAL A 1 144 ? -17.853 6.751 34.367 1.00 78.38 144 VAL A N 1
ATOM 1103 C CA . VAL A 1 144 ? -18.806 7.147 33.322 1.00 78.38 144 VAL A CA 1
ATOM 1104 C C . VAL A 1 144 ? -19.094 5.970 32.388 1.00 78.38 144 VAL A C 1
ATOM 1106 O O . VAL A 1 144 ? -20.246 5.742 32.021 1.00 78.38 144 VAL A O 1
ATOM 1109 N N . TYR A 1 145 ? -18.078 5.162 32.068 1.00 80.00 145 TYR A N 1
ATOM 1110 C CA . TYR A 1 145 ? -18.261 3.940 31.286 1.00 80.00 145 TYR A CA 1
ATOM 1111 C C . TYR A 1 145 ? -19.197 2.945 31.981 1.00 80.00 145 TYR A C 1
ATOM 1113 O O . TYR A 1 145 ? -20.079 2.405 31.326 1.00 80.00 145 TYR A O 1
ATOM 1121 N N . SER A 1 146 ? -19.073 2.736 33.296 1.00 78.69 146 SER A N 1
ATOM 1122 C CA . SER A 1 146 ? -19.944 1.823 34.053 1.00 78.69 146 SER A CA 1
ATOM 1123 C C . SER A 1 146 ? -21.427 2.186 33.941 1.00 78.69 146 SER A C 1
ATOM 1125 O O . SER A 1 146 ? -22.264 1.301 33.782 1.00 78.69 146 SER A O 1
ATOM 1127 N N . ILE A 1 147 ? -21.739 3.484 33.967 1.00 84.69 147 ILE A N 1
ATOM 1128 C CA . ILE A 1 147 ? -23.109 4.007 33.866 1.00 84.69 147 ILE A CA 1
ATOM 1129 C C . ILE A 1 147 ? -23.614 3.920 32.418 1.00 84.69 147 ILE A C 1
ATOM 1131 O O . ILE A 1 147 ? -24.751 3.526 32.167 1.00 84.69 147 ILE A O 1
ATOM 1135 N N . LEU A 1 148 ? -22.760 4.245 31.443 1.00 82.00 148 LEU A N 1
ATOM 1136 C CA . LEU A 1 148 ? -23.117 4.267 30.022 1.00 82.00 148 LEU A CA 1
ATOM 1137 C C . LEU A 1 148 ? -22.953 2.915 29.317 1.00 82.00 148 LEU A C 1
ATOM 1139 O O . LEU A 1 148 ? -23.318 2.802 28.148 1.00 82.00 148 LEU A O 1
ATOM 1143 N N . LYS A 1 149 ? -22.451 1.880 29.999 1.00 82.38 149 LYS A N 1
ATOM 1144 C CA . LYS A 1 149 ? -22.134 0.561 29.426 1.00 82.38 149 LYS A CA 1
ATOM 1145 C C . LYS A 1 149 ? -23.303 -0.032 28.645 1.00 82.38 149 LYS A C 1
ATOM 1147 O O . LYS A 1 149 ? -23.116 -0.542 27.544 1.00 82.38 149 LYS A O 1
ATOM 1152 N N . SER A 1 150 ? -24.516 0.052 29.191 1.00 79.69 150 SER A N 1
ATOM 1153 C CA . SER A 1 150 ? -25.730 -0.461 28.546 1.00 79.69 150 SER A CA 1
ATOM 1154 C C . SER A 1 150 ? -26.062 0.294 27.253 1.00 79.69 150 SER A C 1
ATOM 1156 O O . SER A 1 150 ? -26.409 -0.324 26.248 1.00 79.69 150 SER A O 1
ATOM 1158 N N . ARG A 1 151 ? -25.897 1.621 27.250 1.00 80.31 151 ARG A N 1
ATOM 1159 C CA . ARG A 1 151 ? -26.134 2.490 26.092 1.00 80.31 151 ARG A CA 1
ATOM 1160 C C . ARG A 1 151 ? -25.058 2.309 25.023 1.00 80.31 151 ARG A C 1
ATOM 1162 O O . ARG A 1 151 ? -25.398 2.133 23.859 1.00 80.31 151 ARG A O 1
ATOM 1169 N N . ILE A 1 152 ? -23.787 2.259 25.418 1.00 80.81 152 ILE A N 1
ATOM 1170 C CA . ILE A 1 152 ? -22.652 1.996 24.522 1.00 80.81 152 ILE A CA 1
ATOM 1171 C C . ILE A 1 152 ? -22.796 0.617 23.872 1.00 80.81 152 ILE A C 1
ATOM 1173 O O . ILE A 1 152 ? -22.601 0.495 22.670 1.00 80.81 152 ILE A O 1
ATOM 1177 N N . ASN A 1 153 ? -23.215 -0.409 24.621 1.00 80.31 153 ASN A N 1
ATOM 1178 C CA . ASN A 1 153 ? -23.456 -1.741 24.061 1.00 80.31 153 ASN A CA 1
ATOM 1179 C C . ASN A 1 153 ? -24.634 -1.790 23.079 1.00 80.31 153 ASN A C 1
ATOM 1181 O O . ASN A 1 153 ? -24.606 -2.581 22.140 1.00 80.31 153 ASN A O 1
ATOM 1185 N N . LYS A 1 154 ? -25.673 -0.970 23.271 1.00 80.81 154 LYS A N 1
ATOM 1186 C CA . LYS A 1 154 ? -26.759 -0.849 22.286 1.00 80.81 154 LYS A CA 1
ATOM 1187 C C . LYS A 1 154 ? -26.264 -0.178 21.004 1.00 80.81 154 LYS A C 1
ATOM 1189 O O . LYS A 1 154 ? -26.517 -0.687 19.920 1.00 80.81 154 LYS A O 1
ATOM 1194 N N . VAL A 1 155 ? -25.509 0.912 21.130 1.00 76.88 155 VAL A N 1
ATOM 1195 C CA . VAL A 1 155 ? -24.940 1.634 19.980 1.00 76.88 155 VAL A CA 1
ATOM 1196 C C . VAL A 1 155 ? -23.906 0.782 19.236 1.00 76.88 155 VAL A C 1
ATOM 1198 O O . VAL A 1 155 ? -23.915 0.744 18.012 1.00 76.88 155 VAL A O 1
ATOM 1201 N N . SER A 1 156 ? -23.070 0.019 19.945 1.00 73.00 156 SER A N 1
ATOM 1202 C CA . SER A 1 156 ? -22.074 -0.855 19.313 1.00 73.00 156 SER A CA 1
ATOM 1203 C C . SER A 1 156 ? -22.700 -2.004 18.522 1.00 73.00 156 SER A C 1
ATOM 1205 O O . SER A 1 156 ? -22.122 -2.437 17.528 1.00 73.00 156 SER A O 1
ATOM 1207 N N . ARG A 1 157 ? -23.885 -2.489 18.921 1.00 75.44 157 ARG A N 1
ATOM 1208 C CA . ARG A 1 157 ? -24.666 -3.442 18.117 1.00 75.44 157 ARG A CA 1
ATOM 1209 C C . ARG A 1 157 ? -25.188 -2.794 16.837 1.00 75.44 157 ARG A C 1
ATOM 1211 O O . ARG A 1 157 ? -25.009 -3.375 15.775 1.00 75.44 157 ARG A O 1
ATOM 1218 N N . LEU A 1 158 ? -25.713 -1.569 16.921 1.00 74.69 158 LEU A N 1
ATOM 1219 C CA . LEU A 1 158 ? -26.170 -0.820 15.743 1.00 74.69 158 LEU A CA 1
ATOM 1220 C C . LEU A 1 158 ? -25.040 -0.588 14.730 1.00 74.69 158 LEU A C 1
ATOM 1222 O O . LEU A 1 158 ? -25.252 -0.750 13.535 1.00 74.69 158 LEU A O 1
ATOM 1226 N N . TRP A 1 159 ? -23.824 -0.285 15.193 1.00 66.44 159 TRP A N 1
ATOM 1227 C CA . TRP A 1 159 ? -22.658 -0.111 14.314 1.00 66.44 159 TRP A CA 1
ATOM 1228 C C . TRP A 1 159 ? -22.192 -1.410 13.641 1.00 66.44 159 TRP A C 1
ATOM 1230 O O . TRP A 1 159 ? -21.580 -1.361 12.579 1.00 66.44 159 TRP A O 1
ATOM 1240 N N . LYS A 1 160 ? -22.469 -2.577 14.239 1.00 66.31 160 LYS A N 1
ATOM 1241 C CA . LYS A 1 160 ? -22.181 -3.883 13.623 1.00 66.31 160 LYS A CA 1
ATOM 1242 C C . LYS A 1 160 ? -23.214 -4.274 12.569 1.00 66.31 160 LYS A C 1
ATOM 1244 O O . LYS A 1 160 ? -22.862 -4.959 11.616 1.00 66.31 160 LYS A O 1
ATOM 1249 N N . GLU A 1 161 ? -24.468 -3.874 12.760 1.00 63.56 161 GLU A N 1
ATOM 1250 C CA . GLU A 1 161 ? -25.574 -4.187 11.847 1.00 63.56 161 GLU A CA 1
ATOM 1251 C C . GLU A 1 161 ? -25.647 -3.218 10.659 1.00 63.56 161 GLU A C 1
ATOM 1253 O O . GLU A 1 161 ? -26.004 -3.627 9.558 1.00 63.56 161 GLU A O 1
ATOM 1258 N N . PHE A 1 162 ? -25.237 -1.962 10.852 1.00 56.31 162 PHE A N 1
ATOM 1259 C CA . PHE A 1 162 ? -25.177 -0.944 9.806 1.00 56.31 162 PHE A CA 1
ATOM 1260 C C . PHE A 1 162 ? -23.754 -0.394 9.684 1.00 56.31 162 PHE A C 1
ATOM 1262 O O . PHE A 1 162 ? -23.468 0.677 10.227 1.00 56.31 162 PHE A O 1
ATOM 1269 N N . PRO A 1 163 ? -22.845 -1.090 8.973 1.00 54.09 163 PRO A N 1
ATOM 1270 C CA . PRO A 1 163 ? -21.627 -0.443 8.510 1.00 54.09 163 PRO A CA 1
ATOM 1271 C C . PRO A 1 163 ? -22.069 0.719 7.612 1.00 54.09 163 PRO A C 1
ATOM 1273 O O . PRO A 1 163 ? -22.710 0.503 6.581 1.00 54.09 163 PRO A O 1
ATOM 1276 N N . LEU A 1 164 ? -21.836 1.950 8.071 1.00 51.75 164 LEU A N 1
ATOM 1277 C CA . LEU A 1 164 ? -22.233 3.170 7.371 1.00 51.75 164 LEU A CA 1
ATOM 1278 C C . LEU A 1 164 ? -21.688 3.103 5.937 1.00 51.75 164 LEU A C 1
ATOM 1280 O O . LEU A 1 164 ? -20.473 3.012 5.749 1.00 51.75 164 LEU A O 1
ATOM 1284 N N . ARG A 1 165 ? -22.611 3.069 4.964 1.00 40.00 165 ARG A N 1
ATOM 1285 C CA . ARG A 1 165 ? -22.325 3.003 3.524 1.00 40.00 165 ARG A CA 1
ATOM 1286 C C . ARG A 1 165 ? -21.579 4.244 3.023 1.00 40.00 165 ARG A C 1
ATOM 1288 O O . ARG A 1 165 ? -21.700 5.342 3.617 1.00 40.00 165 ARG A O 1
#

Secondary structure (DSSP, 8-state):
---EEPPPPP--------S--SS-EE-PPPS--TT--HHHHHHH---TTT--S------------HHHHHHHHHHHHHTTS-EEEEEEPP--S-SS--EEEEESSHHHHHHHGGGTT-B-GGGTTPBP-------------HHHHHHHHHHHHHHHHHHHH----

Foldseek 3Di:
DDWDFDDDDDDDDDDDDDPEDPGDTDDDDDPDQLPDDVVNVQVVPPDPNPRDPDDDDDPDPQDDDPVNVQVVLVVLLCVLADWPDKDWDPPPVDPDTDIDTHHPDPNSLVVSCVQAQPDDSNCNVDGDHDDRDDDDDDDDDPVVCVVCVVVVVVVVVVCVVPVDD